Protein AF-A0A1Q9RUI8-F1 (afdb_monomer_lite)

Sequence (102 aa):
MACADCWERAIRDDERAVVLFGLPREIEPDPTYVDQVAVELAVAGHKPRLTAVEEVEAVAILLRRGWRDTRIAEWLGIRPARAVDLRAAATASKTRTGTEAA

Radius of gyration: 19.29 Å; chains: 1; bounding box: 51×29×48 Å

Structure (mmCIF, N/CA/C/O backbone):
data_AF-A0A1Q9RUI8-F1
#
_entry.id   AF-A0A1Q9RUI8-F1
#
loop_
_atom_site.group_PDB
_atom_site.id
_atom_site.type_symbol
_atom_site.label_atom_id
_atom_site.label_alt_id
_atom_site.label_comp_id
_atom_site.label_asym_id
_atom_site.label_entity_id
_atom_site.label_seq_id
_atom_site.pdbx_PDB_ins_code
_atom_site.Cartn_x
_atom_site.Cartn_y
_atom_site.Cartn_z
_atom_site.occupancy
_atom_site.B_iso_or_equiv
_atom_site.auth_seq_id
_atom_site.auth_comp_id
_atom_site.auth_asym_id
_atom_site.auth_atom_id
_atom_site.pdbx_PDB_model_num
ATOM 1 N N . MET A 1 1 ? 22.096 -21.512 -12.167 1.00 65.31 1 MET A N 1
ATOM 2 C CA . MET A 1 1 ? 23.035 -20.373 -12.263 1.00 65.31 1 MET A CA 1
ATOM 3 C C . MET A 1 1 ? 23.380 -20.213 -13.738 1.00 65.31 1 MET A C 1
ATOM 5 O O . MET A 1 1 ? 23.684 -21.226 -14.354 1.00 65.31 1 MET A O 1
ATOM 9 N N . ALA A 1 2 ? 23.209 -19.025 -14.324 1.00 79.06 2 ALA A N 1
ATOM 10 C CA . ALA A 1 2 ? 23.407 -18.811 -15.764 1.00 79.06 2 ALA A CA 1
ATOM 11 C C . ALA A 1 2 ? 24.886 -18.548 -16.107 1.00 79.06 2 ALA A C 1
ATOM 13 O O . ALA A 1 2 ? 25.628 -18.025 -15.276 1.00 79.06 2 ALA A O 1
ATOM 14 N N . CYS A 1 3 ? 25.299 -18.938 -17.317 1.00 95.56 3 CYS A N 1
ATOM 15 C CA . CYS A 1 3 ? 26.650 -18.743 -17.845 1.00 95.56 3 CYS A CA 1
ATOM 16 C C . CYS A 1 3 ? 26.905 -17.285 -18.276 1.00 95.56 3 CYS A C 1
ATOM 18 O O . CYS A 1 3 ? 25.954 -16.528 -18.454 1.00 95.56 3 CYS A O 1
ATOM 20 N N . ALA A 1 4 ? 28.167 -16.892 -18.482 1.00 91.25 4 ALA A N 1
ATOM 21 C CA . ALA A 1 4 ? 28.509 -15.536 -18.936 1.00 91.25 4 ALA A CA 1
ATOM 22 C C . ALA A 1 4 ? 27.848 -15.187 -20.286 1.00 91.25 4 ALA A C 1
ATOM 24 O O . ALA A 1 4 ? 27.168 -14.170 -20.386 1.00 91.25 4 ALA A O 1
ATOM 25 N N . ASP A 1 5 ? 27.930 -16.084 -21.272 1.00 95.44 5 ASP A N 1
ATOM 26 C CA . ASP A 1 5 ? 27.310 -15.893 -22.595 1.00 95.44 5 ASP A CA 1
ATOM 27 C C . ASP A 1 5 ? 25.779 -15.781 -22.512 1.00 95.44 5 ASP A C 1
ATOM 29 O O . ASP A 1 5 ? 25.135 -15.061 -23.275 1.00 95.44 5 ASP A O 1
ATOM 33 N N . CYS A 1 6 ? 25.183 -16.493 -21.553 1.00 94.56 6 CYS A N 1
ATOM 34 C CA . CYS A 1 6 ? 23.753 -16.485 -21.286 1.00 94.56 6 CYS A CA 1
ATOM 35 C C . CYS A 1 6 ? 23.305 -15.093 -20.811 1.00 94.56 6 CYS A C 1
ATOM 37 O O . CYS A 1 6 ? 22.255 -14.604 -21.226 1.00 94.56 6 CYS A O 1
ATOM 39 N N . TRP A 1 7 ? 24.119 -14.451 -19.968 1.00 95.81 7 TRP A N 1
ATOM 40 C CA . TRP A 1 7 ? 23.891 -13.084 -19.507 1.00 95.81 7 TRP A CA 1
ATOM 41 C C . TRP A 1 7 ? 24.100 -12.056 -20.614 1.00 95.81 7 TRP A C 1
ATOM 43 O O . TRP A 1 7 ? 23.258 -11.181 -20.779 1.00 95.81 7 TRP A O 1
ATOM 53 N N . GLU A 1 8 ? 25.170 -12.177 -21.402 1.00 95.75 8 GLU A N 1
ATOM 54 C CA . GLU A 1 8 ? 25.419 -11.252 -22.514 1.00 95.75 8 GLU A CA 1
ATOM 55 C C . GLU A 1 8 ? 24.273 -11.275 -23.530 1.00 95.75 8 GLU A C 1
ATOM 57 O O . GLU A 1 8 ? 23.814 -10.228 -23.989 1.00 95.75 8 GLU A O 1
ATOM 62 N N . ARG A 1 9 ? 23.761 -12.468 -23.844 1.00 95.94 9 ARG A N 1
ATOM 63 C CA . ARG A 1 9 ? 22.613 -12.604 -24.737 1.00 95.94 9 ARG A CA 1
ATOM 64 C C . ARG A 1 9 ? 21.351 -11.962 -24.164 1.00 95.94 9 ARG A C 1
ATOM 66 O O . ARG A 1 9 ? 20.684 -11.244 -24.897 1.00 95.94 9 ARG A O 1
ATOM 73 N N . ALA A 1 10 ? 21.047 -12.190 -22.885 1.00 94.56 10 ALA A N 1
ATOM 74 C CA . ALA A 1 10 ? 19.882 -11.589 -22.237 1.00 94.56 10 ALA A CA 1
ATOM 75 C C . ALA A 1 10 ? 19.943 -10.053 -22.273 1.00 94.56 10 ALA A C 1
ATOM 77 O O . ALA A 1 10 ? 18.974 -9.413 -22.662 1.00 94.56 10 ALA A O 1
ATOM 78 N N . ILE A 1 11 ? 21.111 -9.475 -21.977 1.00 92.44 11 ILE A N 1
ATOM 79 C CA . ILE A 1 11 ? 21.325 -8.022 -22.041 1.00 92.44 11 ILE A CA 1
ATOM 80 C C . ILE A 1 11 ? 21.077 -7.497 -23.462 1.00 92.44 11 ILE A C 1
ATOM 82 O O . ILE A 1 11 ? 20.350 -6.524 -23.638 1.00 92.44 11 ILE A O 1
ATOM 86 N N . ARG A 1 12 ? 21.632 -8.154 -24.490 1.00 94.75 12 ARG A N 1
ATOM 87 C CA . ARG A 1 12 ? 21.428 -7.735 -25.888 1.00 94.75 12 ARG A CA 1
ATOM 88 C C . ARG A 1 12 ? 19.976 -7.869 -26.343 1.00 94.75 12 ARG A C 1
ATOM 90 O O . ARG A 1 12 ? 19.511 -7.055 -27.139 1.00 94.75 12 ARG A O 1
ATOM 97 N N . ASP A 1 13 ? 19.271 -8.898 -25.882 1.00 94.56 13 ASP A N 1
ATOM 98 C CA . ASP A 1 13 ? 17.853 -9.086 -26.191 1.00 94.56 13 ASP A CA 1
ATOM 99 C C . ASP A 1 13 ? 17.000 -7.982 -25.533 1.00 94.56 13 ASP A C 1
ATOM 101 O O . ASP A 1 13 ? 16.120 -7.429 -26.199 1.00 94.56 13 ASP A O 1
ATOM 105 N N . ASP A 1 14 ? 17.321 -7.572 -24.301 1.00 91.06 14 ASP A N 1
ATOM 106 C CA . ASP A 1 14 ? 16.680 -6.436 -23.621 1.00 91.06 14 ASP A CA 1
ATOM 107 C C . ASP A 1 14 ? 16.963 -5.108 -24.343 1.00 91.06 14 ASP A C 1
ATOM 109 O O . ASP A 1 14 ? 16.041 -4.340 -24.634 1.00 91.06 14 ASP A O 1
ATOM 113 N N . GLU A 1 15 ? 18.220 -4.850 -24.717 1.00 91.38 15 GLU A N 1
ATOM 114 C CA . GLU A 1 15 ? 18.604 -3.672 -25.508 1.00 91.38 15 GLU A CA 1
ATOM 115 C C . GLU A 1 15 ? 17.852 -3.625 -26.844 1.00 91.38 15 GLU A C 1
ATOM 117 O O . GLU A 1 15 ? 17.357 -2.575 -27.269 1.00 91.38 15 GLU A O 1
ATOM 122 N N . ARG A 1 16 ? 17.715 -4.780 -27.502 1.00 92.88 16 ARG A N 1
ATOM 123 C CA . ARG A 1 16 ? 16.953 -4.896 -28.743 1.00 92.88 16 ARG A CA 1
ATOM 124 C C . ARG A 1 16 ? 15.469 -4.629 -28.511 1.00 92.88 16 ARG A C 1
ATOM 126 O O . ARG A 1 16 ? 14.860 -3.965 -29.347 1.00 92.88 16 ARG A O 1
ATOM 133 N N . ALA A 1 17 ? 14.885 -5.108 -27.415 1.00 90.88 17 ALA A N 1
ATOM 134 C CA . ALA A 1 17 ? 13.491 -4.841 -27.075 1.00 90.88 17 ALA A CA 1
ATOM 135 C C . ALA A 1 17 ? 13.237 -3.340 -26.871 1.00 90.88 17 ALA A C 1
ATOM 137 O O . ALA A 1 17 ? 12.276 -2.809 -27.426 1.00 90.88 17 ALA A O 1
ATOM 138 N N . VAL A 1 18 ? 14.133 -2.634 -26.171 1.00 89.31 18 VAL A N 1
ATOM 139 C CA . VAL A 1 18 ? 14.041 -1.174 -25.992 1.00 89.31 18 VAL A CA 1
ATOM 140 C C . VAL A 1 18 ? 13.955 -0.454 -27.339 1.00 89.31 18 VAL A C 1
ATOM 142 O O . VAL A 1 18 ? 13.073 0.382 -27.531 1.00 89.31 18 VAL A O 1
ATOM 145 N N . VAL A 1 19 ? 14.811 -0.817 -28.300 1.00 89.75 19 VAL A N 1
ATOM 146 C CA . VAL A 1 19 ? 14.795 -0.222 -29.648 1.00 89.75 19 VAL A CA 1
ATOM 147 C C . VAL A 1 19 ? 13.545 -0.623 -30.431 1.00 89.75 19 VAL A C 1
ATOM 149 O O . VAL A 1 19 ? 12.889 0.235 -31.018 1.00 89.75 19 VAL A O 1
ATOM 152 N N . LEU A 1 20 ? 13.206 -1.915 -30.451 1.00 95.00 20 LEU A N 1
ATOM 153 C CA . LEU A 1 20 ? 12.089 -2.446 -31.239 1.00 95.00 20 LEU A CA 1
ATOM 154 C C . LEU A 1 20 ? 10.739 -1.868 -30.813 1.00 95.00 20 LEU A C 1
ATOM 156 O O . LEU A 1 20 ? 9.891 -1.616 -31.667 1.00 95.00 20 LEU A O 1
ATOM 160 N N . PHE A 1 21 ? 10.540 -1.673 -29.512 1.00 93.94 21 PHE A N 1
ATOM 161 C CA . PHE A 1 21 ? 9.283 -1.175 -28.960 1.00 93.94 21 PHE A CA 1
ATOM 162 C C . PHE A 1 21 ? 9.308 0.331 -28.670 1.00 93.94 21 PHE A C 1
ATOM 164 O O . PHE A 1 21 ? 8.328 0.859 -28.151 1.00 93.94 21 PHE A O 1
ATOM 171 N N . GLY A 1 22 ? 10.400 1.028 -29.009 1.00 91.25 22 GLY A N 1
ATOM 172 C CA . GLY A 1 22 ? 10.542 2.466 -28.770 1.00 91.25 22 GLY A CA 1
ATOM 173 C C . GLY A 1 22 ? 10.403 2.837 -27.293 1.00 91.25 22 GLY A C 1
ATOM 174 O O . GLY A 1 22 ? 9.812 3.869 -26.975 1.00 91.25 22 GLY A O 1
ATOM 175 N N . LEU A 1 23 ? 10.891 1.978 -26.393 1.00 90.25 23 LEU A N 1
ATOM 176 C CA . LEU A 1 23 ? 10.750 2.195 -24.957 1.00 90.25 23 LEU A CA 1
ATOM 177 C C . LEU A 1 23 ? 11.616 3.380 -24.512 1.00 90.25 23 LEU A C 1
ATOM 179 O O . LEU A 1 23 ? 12.740 3.550 -24.998 1.00 90.25 23 LEU A O 1
ATOM 183 N N . PRO A 1 24 ? 11.119 4.202 -23.575 1.00 87.75 24 PRO A N 1
ATOM 184 C CA . PRO A 1 24 ? 11.889 5.317 -23.059 1.00 87.75 24 PRO A CA 1
ATOM 185 C C . PRO A 1 24 ? 13.092 4.809 -22.254 1.00 87.75 24 PRO A C 1
ATOM 187 O O . PRO A 1 24 ? 13.003 3.836 -21.507 1.00 87.75 24 PRO A O 1
ATOM 190 N N . ARG A 1 25 ? 14.231 5.496 -22.399 1.00 80.81 25 ARG A N 1
ATOM 191 C CA . ARG A 1 25 ? 15.466 5.189 -21.655 1.00 80.81 25 ARG A CA 1
ATOM 192 C C . ARG A 1 25 ? 15.354 5.539 -20.170 1.00 80.81 25 ARG A C 1
ATOM 194 O O . ARG A 1 25 ? 15.987 4.897 -19.339 1.00 80.81 25 ARG A O 1
ATOM 201 N N . GLU A 1 26 ? 14.574 6.567 -19.862 1.00 85.00 26 GLU A N 1
ATOM 202 C CA . GLU A 1 26 ? 14.296 7.041 -18.512 1.00 85.00 26 GLU A CA 1
ATOM 203 C C . GLU A 1 26 ? 12.787 6.996 -18.295 1.00 85.00 26 GLU A C 1
ATOM 205 O O . GLU A 1 26 ? 12.019 7.424 -19.156 1.00 85.00 26 GLU A O 1
ATOM 210 N N . ILE A 1 27 ? 12.365 6.455 -17.157 1.00 85.56 27 ILE A N 1
ATOM 211 C CA . ILE A 1 27 ? 10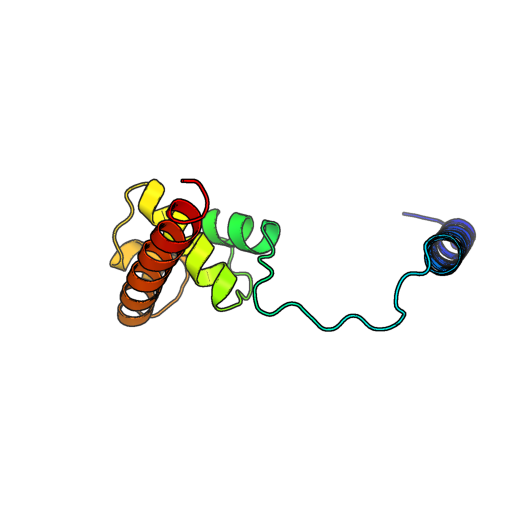.957 6.368 -16.773 1.00 85.56 27 ILE A CA 1
ATOM 212 C C . ILE A 1 27 ? 10.783 7.262 -15.554 1.00 85.56 27 ILE A C 1
ATOM 214 O O . ILE A 1 27 ? 11.489 7.093 -14.559 1.00 85.56 27 ILE A O 1
ATOM 218 N N . GLU A 1 28 ? 9.849 8.207 -15.627 1.00 86.69 28 GLU A N 1
ATOM 219 C CA . GLU A 1 28 ? 9.412 8.940 -14.445 1.00 86.69 28 GLU A CA 1
ATOM 220 C C . GLU A 1 28 ? 8.566 7.993 -13.579 1.00 86.69 28 GLU A C 1
ATOM 222 O O . GLU A 1 28 ? 7.581 7.442 -14.080 1.00 86.69 28 GLU A O 1
ATOM 227 N N . PRO A 1 29 ? 8.947 7.732 -12.314 1.00 82.38 29 PRO A N 1
ATOM 228 C CA . PRO A 1 29 ? 8.178 6.839 -11.461 1.00 82.38 29 PRO A CA 1
ATOM 229 C C . PRO A 1 29 ? 6.772 7.394 -11.243 1.00 82.38 29 PRO A C 1
ATOM 231 O O . PRO A 1 29 ? 6.618 8.505 -10.738 1.00 82.38 29 PRO A O 1
ATOM 234 N N . ASP A 1 30 ? 5.752 6.610 -11.584 1.00 85.81 30 ASP A N 1
ATOM 235 C CA . ASP A 1 30 ? 4.368 6.967 -11.291 1.00 85.81 30 ASP A CA 1
ATOM 236 C C . ASP A 1 30 ? 4.156 6.941 -9.763 1.00 85.81 30 ASP A C 1
ATOM 238 O O . ASP A 1 30 ? 4.233 5.871 -9.150 1.00 85.81 30 ASP A O 1
ATOM 242 N N . PRO A 1 31 ? 3.876 8.090 -9.118 1.00 84.88 31 PRO A N 1
ATOM 243 C CA . PRO A 1 31 ? 3.693 8.156 -7.669 1.00 84.88 31 PRO A CA 1
ATOM 244 C C . PRO A 1 31 ? 2.428 7.429 -7.189 1.00 84.88 31 PRO A C 1
ATOM 246 O O . PRO A 1 31 ? 2.236 7.264 -5.983 1.00 84.88 31 PRO A O 1
ATOM 249 N N .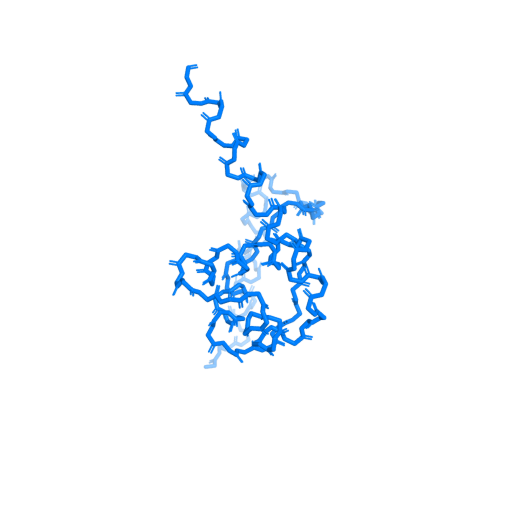 THR A 1 32 ? 1.550 7.033 -8.112 1.00 89.38 32 THR A N 1
ATOM 250 C CA . THR A 1 32 ? 0.320 6.281 -7.851 1.00 89.38 32 THR A CA 1
ATOM 251 C C . THR A 1 32 ? 0.459 4.786 -8.119 1.00 89.38 32 THR A C 1
ATOM 253 O O . THR A 1 32 ? -0.445 4.026 -7.766 1.00 89.38 32 THR A O 1
ATOM 256 N N . TYR A 1 33 ? 1.591 4.351 -8.681 1.00 91.88 33 TYR A N 1
ATOM 257 C CA . TYR A 1 33 ? 1.871 2.940 -8.895 1.00 91.88 33 TYR A CA 1
ATOM 258 C C . TYR A 1 33 ? 1.957 2.196 -7.560 1.00 91.88 33 TYR A C 1
ATOM 260 O O . TYR A 1 33 ? 2.596 2.650 -6.610 1.00 91.88 33 TYR A O 1
ATOM 268 N N . VAL A 1 34 ? 1.318 1.029 -7.503 1.00 95.19 34 VAL A N 1
ATOM 269 C CA . VAL A 1 34 ? 1.320 0.150 -6.333 1.00 95.19 34 VAL A CA 1
ATOM 270 C C . VAL A 1 34 ? 2.038 -1.139 -6.697 1.00 95.19 34 VAL A C 1
ATOM 272 O O . VAL A 1 34 ? 1.532 -1.922 -7.506 1.00 95.19 34 VAL A O 1
ATOM 275 N N . ASP A 1 35 ? 3.180 -1.395 -6.060 1.00 96.06 35 ASP A N 1
ATOM 276 C CA . ASP A 1 35 ? 3.826 -2.701 -6.137 1.00 96.06 35 ASP A CA 1
ATOM 277 C C . ASP A 1 35 ? 3.027 -3.733 -5.324 1.00 96.06 35 ASP A C 1
ATOM 279 O O . ASP A 1 35 ? 3.095 -3.800 -4.092 1.00 96.06 35 ASP A O 1
ATOM 283 N N . GLN A 1 36 ? 2.255 -4.559 -6.029 1.00 97.50 36 GLN A N 1
ATOM 284 C CA . GLN A 1 36 ? 1.411 -5.581 -5.410 1.00 97.50 36 GLN A CA 1
ATOM 285 C C . GLN A 1 36 ? 2.222 -6.634 -4.653 1.00 97.50 36 GLN A C 1
ATOM 287 O O . GLN A 1 36 ? 1.747 -7.141 -3.641 1.00 97.50 36 GLN A O 1
ATOM 292 N N . VAL A 1 37 ? 3.459 -6.922 -5.068 1.00 97.62 37 VAL A N 1
ATOM 293 C CA . VAL A 1 37 ? 4.304 -7.897 -4.366 1.00 97.62 37 VAL A CA 1
ATOM 294 C C . VAL A 1 37 ? 4.702 -7.351 -2.997 1.00 97.62 37 VAL A C 1
ATOM 296 O O . VAL A 1 37 ? 4.617 -8.064 -1.995 1.00 97.62 37 VAL A O 1
ATOM 299 N N . ALA A 1 38 ? 5.080 -6.073 -2.919 1.00 97.56 38 ALA A N 1
ATOM 300 C CA . ALA A 1 38 ? 5.379 -5.418 -1.648 1.00 97.56 38 ALA A CA 1
ATOM 301 C C . ALA A 1 38 ? 4.155 -5.413 -0.712 1.00 97.56 38 ALA A C 1
ATOM 303 O O . ALA A 1 38 ? 4.274 -5.737 0.475 1.00 97.56 38 ALA A O 1
ATOM 304 N N . VAL A 1 39 ? 2.968 -5.122 -1.254 1.00 98.25 39 VAL A N 1
ATOM 305 C CA . VAL A 1 39 ? 1.701 -5.156 -0.507 1.00 98.25 39 VAL A CA 1
ATOM 306 C C . VAL A 1 39 ? 1.385 -6.564 0.001 1.00 98.25 39 VAL A C 1
ATOM 308 O O . VAL A 1 39 ? 1.083 -6.736 1.183 1.00 98.25 39 VAL A O 1
ATOM 311 N N . GLU A 1 40 ? 1.476 -7.584 -0.850 1.00 98.25 40 GLU A N 1
ATOM 312 C CA . GLU A 1 40 ? 1.221 -8.979 -0.484 1.00 98.25 40 GLU A CA 1
ATOM 313 C C . GLU A 1 40 ? 2.160 -9.455 0.624 1.00 98.25 40 GLU A C 1
ATOM 315 O O . GLU A 1 40 ? 1.708 -10.049 1.607 1.00 98.25 40 GLU A O 1
ATOM 320 N N . LEU A 1 41 ? 3.452 -9.133 0.513 1.00 98.12 41 LEU A N 1
ATOM 321 C CA . LEU A 1 41 ? 4.448 -9.442 1.534 1.00 98.12 41 LEU A CA 1
ATOM 322 C C . LEU A 1 41 ? 4.104 -8.774 2.870 1.00 98.12 41 LEU A C 1
ATOM 324 O O . LEU A 1 41 ? 4.123 -9.439 3.909 1.00 98.12 41 LEU A O 1
ATOM 328 N N . ALA A 1 42 ? 3.740 -7.489 2.860 1.00 98.19 42 ALA A N 1
ATOM 329 C CA . ALA A 1 42 ? 3.330 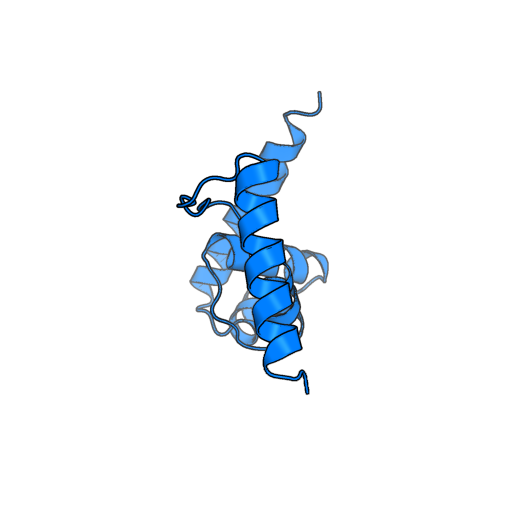-6.776 4.069 1.00 98.19 42 ALA A CA 1
ATOM 330 C C . ALA A 1 42 ? 2.068 -7.385 4.702 1.00 98.19 42 ALA A C 1
ATOM 332 O O . ALA A 1 42 ? 1.997 -7.630 5.909 1.00 98.19 42 ALA A O 1
ATOM 333 N N . VAL A 1 43 ? 1.077 -7.715 3.877 1.00 98.06 43 VAL A N 1
ATOM 334 C CA . VAL A 1 43 ? -0.165 -8.366 4.305 1.00 98.06 43 VAL A CA 1
ATOM 335 C C . VAL A 1 43 ? 0.085 -9.783 4.843 1.00 98.06 43 VAL A C 1
ATOM 337 O O . VAL A 1 43 ? -0.643 -10.234 5.732 1.00 98.06 43 VAL A O 1
ATOM 340 N N . ALA A 1 44 ? 1.119 -10.474 4.362 1.00 97.38 44 ALA A N 1
ATOM 341 C CA . ALA A 1 44 ? 1.581 -11.760 4.883 1.00 97.38 44 ALA A CA 1
ATOM 342 C C . ALA A 1 44 ? 2.409 -11.644 6.181 1.00 97.38 44 ALA A C 1
ATOM 344 O O . ALA A 1 44 ? 2.684 -12.660 6.817 1.00 97.38 44 ALA A O 1
ATOM 345 N N . GLY A 1 45 ? 2.755 -10.428 6.617 1.00 96.56 45 GLY A N 1
ATOM 346 C CA . GLY A 1 45 ? 3.479 -10.167 7.868 1.00 96.56 45 GLY A CA 1
ATOM 347 C C . GLY A 1 45 ? 4.979 -9.941 7.697 1.00 96.56 45 GLY A C 1
ATOM 348 O O . GLY A 1 45 ? 5.696 -9.777 8.688 1.00 96.56 45 GLY A O 1
ATOM 349 N N . HIS A 1 46 ? 5.472 -9.897 6.460 1.00 97.44 46 HIS A N 1
ATOM 350 C CA . HIS A 1 46 ? 6.800 -9.358 6.196 1.00 97.44 46 HIS A CA 1
ATOM 351 C C . HIS A 1 46 ? 6.798 -7.835 6.385 1.00 97.44 46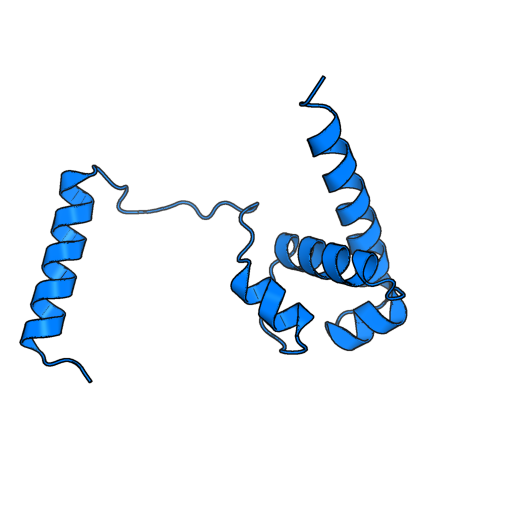 HIS A C 1
ATOM 353 O O . HIS A 1 46 ? 5.751 -7.195 6.432 1.00 97.44 46 HIS A O 1
ATOM 359 N N . LYS A 1 47 ? 7.987 -7.236 6.504 1.00 94.94 47 LYS A N 1
ATOM 360 C CA . LYS A 1 47 ? 8.148 -5.788 6.717 1.00 94.94 47 LYS A CA 1
ATOM 361 C C . LYS A 1 47 ? 8.918 -5.125 5.568 1.00 94.94 47 LYS A C 1
ATOM 363 O O . LYS A 1 47 ? 9.997 -4.582 5.814 1.00 94.94 47 LYS A O 1
ATOM 368 N N . PRO A 1 48 ? 8.433 -5.208 4.312 1.00 96.38 48 PRO A N 1
ATOM 369 C CA . PRO A 1 48 ? 9.017 -4.424 3.235 1.00 96.38 48 PRO A CA 1
ATOM 370 C C . PRO A 1 48 ? 8.803 -2.931 3.507 1.00 96.38 48 PRO A C 1
ATOM 372 O O . PRO A 1 48 ? 7.897 -2.534 4.244 1.00 96.38 48 PRO A O 1
ATOM 375 N N . ARG A 1 49 ? 9.640 -2.088 2.905 1.00 94.88 49 ARG A N 1
ATOM 376 C CA . ARG A 1 49 ? 9.395 -0.647 2.908 1.00 94.88 49 ARG A CA 1
ATOM 377 C C . ARG A 1 49 ? 8.246 -0.366 1.948 1.00 94.88 49 ARG A C 1
ATOM 379 O O . ARG A 1 49 ? 8.401 -0.626 0.763 1.00 94.88 49 ARG A O 1
ATOM 386 N N . LEU A 1 50 ? 7.150 0.178 2.466 1.00 95.69 50 LEU A N 1
ATOM 387 C CA . LEU A 1 50 ? 6.005 0.574 1.657 1.00 95.69 50 LEU A CA 1
ATOM 388 C C . LEU A 1 50 ? 6.050 2.065 1.317 1.00 95.69 50 LEU A C 1
ATOM 390 O O . LEU A 1 50 ? 6.502 2.895 2.115 1.00 95.69 50 LEU A O 1
ATOM 394 N N . THR A 1 51 ? 5.556 2.406 0.135 1.00 94.88 51 THR A N 1
ATOM 395 C CA . THR A 1 51 ? 5.152 3.767 -0.220 1.00 94.88 51 THR A CA 1
ATOM 396 C C . THR A 1 51 ? 3.814 4.117 0.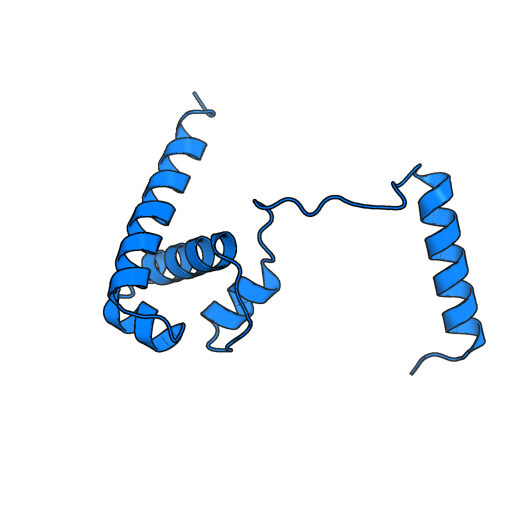439 1.00 94.88 51 THR A C 1
ATOM 398 O O . THR A 1 51 ? 3.093 3.256 0.942 1.00 94.88 51 THR A O 1
ATOM 401 N N . ALA A 1 52 ? 3.437 5.398 0.432 1.00 94.25 52 ALA A N 1
ATOM 402 C CA . ALA A 1 52 ? 2.161 5.821 1.011 1.00 94.25 52 ALA A CA 1
ATOM 403 C C . ALA A 1 52 ? 0.948 5.190 0.301 1.00 94.25 52 ALA A C 1
ATOM 405 O O . ALA A 1 52 ? -0.050 4.903 0.958 1.00 94.25 52 ALA A O 1
ATOM 406 N N . VAL A 1 53 ? 1.024 4.969 -1.016 1.00 95.06 53 VAL A N 1
ATOM 407 C CA . VAL A 1 53 ? -0.058 4.343 -1.793 1.00 95.06 53 VAL A CA 1
ATOM 408 C C . VAL A 1 53 ? -0.149 2.839 -1.528 1.00 95.06 53 VAL A C 1
ATOM 410 O O . VAL A 1 53 ? -1.249 2.310 -1.382 1.00 95.06 53 VAL A O 1
ATOM 413 N N . GLU A 1 54 ? 0.987 2.169 -1.334 1.00 97.50 54 GLU A N 1
ATOM 414 C CA . GLU A 1 54 ? 1.035 0.762 -0.921 1.00 97.50 54 GLU A CA 1
ATOM 415 C C . GLU A 1 54 ? 0.537 0.561 0.515 1.00 97.50 54 GLU A C 1
ATOM 417 O O . GLU A 1 54 ? -0.182 -0.399 0.786 1.00 97.50 54 GLU A O 1
ATOM 422 N N . GLU A 1 55 ? 0.854 1.476 1.441 1.00 97.25 55 GLU A N 1
ATOM 423 C CA . GLU A 1 55 ? 0.288 1.464 2.796 1.00 97.25 55 GLU A CA 1
ATOM 424 C C . GLU A 1 55 ? -1.246 1.540 2.757 1.00 97.25 55 GLU A C 1
ATOM 426 O O . GLU A 1 55 ? -1.922 0.811 3.485 1.00 97.25 55 GLU A O 1
ATOM 431 N N . VAL A 1 56 ? -1.807 2.401 1.898 1.00 97.44 56 VAL A N 1
ATOM 432 C CA . VAL A 1 56 ? -3.262 2.518 1.719 1.00 97.44 56 VAL A CA 1
ATOM 433 C C . VAL A 1 56 ? -3.854 1.202 1.212 1.00 97.44 56 VAL A C 1
ATOM 435 O O . VAL A 1 56 ? -4.853 0.741 1.769 1.00 97.44 56 VAL A O 1
ATOM 438 N N . GLU A 1 57 ? -3.239 0.571 0.209 1.00 97.88 57 GLU A N 1
ATOM 439 C CA . GLU A 1 57 ? -3.726 -0.701 -0.342 1.00 97.88 57 GLU A CA 1
ATOM 440 C C . GLU A 1 57 ? -3.619 -1.847 0.679 1.00 97.88 57 GLU A C 1
ATOM 442 O O . GLU A 1 57 ? -4.583 -2.592 0.888 1.00 97.88 57 GLU A O 1
ATOM 447 N N . ALA A 1 58 ? -2.502 -1.948 1.406 1.00 98.00 58 ALA A N 1
ATOM 448 C CA . ALA A 1 58 ? -2.323 -2.940 2.465 1.00 98.00 58 ALA A CA 1
ATOM 449 C C . ALA A 1 58 ? -3.388 -2.789 3.567 1.00 98.00 58 ALA A C 1
ATOM 451 O O . ALA A 1 58 ? -4.016 -3.773 3.975 1.00 98.00 58 ALA A O 1
ATOM 452 N N . VAL A 1 59 ? -3.657 -1.554 4.009 1.00 97.88 59 VAL A N 1
ATOM 453 C CA . VAL A 1 59 ? -4.732 -1.257 4.968 1.00 97.88 59 VAL A CA 1
ATOM 454 C C . VAL A 1 59 ? -6.098 -1.637 4.391 1.00 97.88 59 VAL A C 1
ATOM 456 O O . VAL A 1 59 ? -6.887 -2.282 5.082 1.00 97.88 59 VAL A O 1
ATOM 459 N N . ALA A 1 60 ? -6.379 -1.324 3.123 1.00 97.38 60 ALA A N 1
ATOM 460 C CA . ALA A 1 60 ? -7.633 -1.690 2.465 1.00 97.38 60 ALA A CA 1
ATOM 461 C C . ALA A 1 60 ? -7.855 -3.214 2.428 1.00 97.38 60 ALA A C 1
ATOM 463 O O . ALA A 1 60 ? -8.969 -3.695 2.661 1.00 97.38 60 ALA A O 1
ATOM 464 N N . ILE A 1 61 ? -6.806 -3.997 2.163 1.00 97.69 61 ILE A N 1
ATOM 465 C CA . ILE A 1 61 ? -6.858 -5.464 2.191 1.00 97.69 61 ILE A CA 1
ATOM 466 C C . ILE A 1 61 ? -7.125 -5.976 3.612 1.00 97.69 61 ILE A C 1
ATOM 468 O O . ILE A 1 61 ? -8.009 -6.814 3.805 1.00 97.69 61 ILE A O 1
ATOM 472 N N . LEU A 1 62 ? -6.411 -5.473 4.621 1.00 97.31 62 LEU A N 1
ATOM 473 C CA . LEU A 1 62 ? -6.574 -5.929 6.006 1.00 97.31 62 LEU A CA 1
ATOM 474 C C . LEU A 1 62 ? -7.947 -5.550 6.588 1.00 97.31 62 LEU A C 1
ATOM 476 O O . LEU A 1 62 ? -8.566 -6.357 7.285 1.00 97.31 62 LEU A O 1
ATOM 480 N N . LEU A 1 63 ? -8.480 -4.379 6.235 1.00 96.62 63 LEU A N 1
ATOM 481 C CA . LEU A 1 63 ? -9.848 -3.981 6.580 1.00 96.62 63 LEU A CA 1
ATOM 482 C C . LEU A 1 63 ? -10.888 -4.912 5.948 1.00 96.62 63 LEU A C 1
ATOM 484 O O . LEU A 1 63 ? -11.826 -5.325 6.628 1.00 96.62 63 LEU A O 1
ATOM 488 N N . ARG A 1 64 ? -10.707 -5.312 4.678 1.00 96.00 64 ARG A N 1
ATOM 489 C CA . ARG A 1 64 ? -11.570 -6.315 4.019 1.00 96.00 64 ARG A CA 1
ATOM 490 C C . ARG A 1 64 ? -11.540 -7.673 4.728 1.00 96.00 64 ARG A C 1
ATOM 492 O O . ARG A 1 64 ? -12.531 -8.393 4.690 1.00 96.00 64 ARG A O 1
ATOM 499 N N . ARG A 1 65 ? -10.444 -8.002 5.418 1.00 96.31 65 ARG A N 1
ATOM 500 C CA . ARG A 1 65 ? -10.319 -9.193 6.281 1.00 96.31 65 ARG A CA 1
ATOM 501 C C . ARG A 1 65 ? -10.924 -9.001 7.681 1.00 96.31 65 ARG A C 1
ATOM 503 O O . ARG A 1 65 ? -10.807 -9.894 8.516 1.00 96.31 65 ARG A O 1
ATOM 510 N N . GLY A 1 66 ? -11.538 -7.850 7.963 1.00 97.12 66 GLY A N 1
ATOM 511 C CA . GLY A 1 66 ? -12.183 -7.539 9.242 1.00 97.12 66 GLY A CA 1
ATOM 512 C C . GLY A 1 66 ? -11.221 -7.122 10.355 1.00 97.12 66 GLY A C 1
ATOM 513 O O . GLY A 1 66 ? -11.575 -7.191 11.534 1.00 97.12 66 GLY A O 1
ATOM 514 N N . TRP A 1 67 ? -9.990 -6.727 10.021 1.00 97.69 67 TRP A N 1
ATOM 515 C CA . TRP A 1 67 ? -9.017 -6.320 11.032 1.00 97.69 67 TRP A CA 1
ATOM 516 C C . TRP A 1 67 ? -9.330 -4.920 11.565 1.00 97.69 67 TRP A C 1
ATOM 518 O O . TRP A 1 67 ? -9.830 -4.059 10.849 1.00 97.69 67 TRP A O 1
ATOM 528 N N . ARG A 1 68 ? -9.027 -4.698 12.848 1.00 96.75 68 ARG A N 1
ATOM 529 C CA . ARG A 1 68 ? -9.173 -3.393 13.508 1.00 96.75 68 ARG A CA 1
ATOM 530 C C . ARG A 1 68 ? -7.908 -2.558 13.330 1.00 96.75 68 ARG A C 1
ATOM 532 O O . ARG A 1 68 ? -6.815 -3.119 13.291 1.00 96.75 68 ARG A O 1
ATOM 539 N N . ASP A 1 69 ? -8.058 -1.236 13.347 1.00 96.62 69 ASP A N 1
ATOM 540 C CA . ASP A 1 69 ? -6.972 -0.269 13.122 1.00 96.62 69 ASP A CA 1
ATOM 541 C C . ASP A 1 69 ? -5.756 -0.503 14.039 1.00 96.62 69 ASP A C 1
ATOM 543 O O . ASP A 1 69 ? -4.617 -0.437 13.588 1.00 96.62 69 ASP A O 1
ATOM 547 N N . THR A 1 70 ? -5.973 -0.874 15.307 1.00 96.38 70 THR A N 1
ATOM 548 C CA . THR A 1 70 ? -4.885 -1.190 16.251 1.00 96.38 70 THR A CA 1
ATOM 549 C C . THR A 1 70 ? -4.073 -2.416 15.837 1.00 96.38 70 THR A C 1
ATOM 551 O O . THR A 1 70 ? -2.846 -2.377 15.874 1.00 96.38 70 THR A O 1
ATOM 554 N N . ARG A 1 71 ? -4.744 -3.484 15.391 1.00 97.62 71 ARG A N 1
ATOM 555 C CA . ARG A 1 71 ? -4.094 -4.710 14.908 1.00 97.62 71 ARG A CA 1
ATOM 556 C C . ARG A 1 71 ? -3.361 -4.461 13.594 1.00 97.62 71 ARG A C 1
ATOM 558 O O . ARG A 1 71 ? -2.279 -4.994 13.388 1.00 97.62 71 ARG A O 1
ATOM 565 N N . ILE A 1 72 ? -3.949 -3.659 12.709 1.00 97.62 72 ILE A N 1
ATOM 566 C CA . ILE A 1 72 ? -3.320 -3.254 11.447 1.00 97.62 72 ILE A CA 1
ATOM 567 C C . ILE A 1 72 ? -2.041 -2.458 11.726 1.00 97.62 72 ILE A C 1
ATOM 569 O O . ILE A 1 72 ? -1.006 -2.744 11.130 1.00 97.62 72 ILE A O 1
ATOM 573 N N . ALA A 1 73 ? -2.098 -1.504 12.660 1.00 97.25 73 ALA A N 1
ATOM 574 C CA . ALA A 1 73 ? -0.952 -0.690 13.039 1.00 97.25 73 ALA A CA 1
ATOM 575 C C . ALA A 1 73 ? 0.205 -1.541 13.580 1.00 97.25 73 ALA A C 1
ATOM 577 O O . ALA A 1 73 ? 1.341 -1.394 13.136 1.00 97.25 73 ALA A O 1
ATOM 578 N N . GLU A 1 74 ? -0.099 -2.473 14.483 1.00 97.06 74 GLU A N 1
ATOM 579 C CA . GLU A 1 74 ? 0.876 -3.423 15.019 1.00 97.06 74 GLU A CA 1
ATOM 580 C C . GLU A 1 74 ? 1.484 -4.302 13.918 1.00 97.06 74 GLU A C 1
ATOM 582 O O . GLU A 1 74 ? 2.706 -4.430 13.828 1.00 97.06 74 GLU A O 1
ATOM 587 N N . TRP A 1 75 ? 0.638 -4.859 13.049 1.00 97.56 75 TRP A N 1
ATOM 588 C CA . TRP A 1 75 ? 1.053 -5.763 11.978 1.00 97.56 75 TRP A CA 1
ATOM 589 C C . TRP A 1 75 ? 1.988 -5.096 10.971 1.00 97.56 75 TRP A C 1
ATOM 591 O O . TRP A 1 75 ? 3.035 -5.646 10.636 1.00 97.56 75 TRP A O 1
ATOM 601 N N . LEU A 1 76 ? 1.635 -3.887 10.532 1.00 96.25 76 LEU A N 1
ATOM 602 C CA . LEU A 1 76 ? 2.425 -3.110 9.576 1.00 96.25 76 LEU A CA 1
ATOM 603 C C . LEU A 1 76 ? 3.578 -2.339 10.241 1.00 96.25 76 LEU A C 1
ATOM 605 O O . LEU A 1 76 ? 4.408 -1.759 9.549 1.00 96.25 76 LEU A O 1
ATOM 609 N N . GLY A 1 77 ? 3.658 -2.321 11.576 1.00 95.81 77 GLY A N 1
ATOM 610 C CA . GLY A 1 77 ? 4.686 -1.578 12.307 1.00 95.81 77 GLY A CA 1
ATOM 611 C C . GLY A 1 77 ? 4.550 -0.055 12.193 1.00 95.81 77 GLY A C 1
ATOM 612 O O . GLY A 1 77 ? 5.551 0.657 12.267 1.00 95.81 77 GLY A O 1
ATOM 613 N N . ILE A 1 78 ? 3.327 0.449 12.022 1.00 95.75 78 ILE A N 1
ATOM 614 C CA . ILE A 1 78 ? 3.015 1.881 11.916 1.00 95.75 78 ILE A CA 1
ATOM 615 C C . ILE A 1 78 ? 2.328 2.395 13.185 1.00 95.75 78 ILE A C 1
ATOM 617 O O . ILE A 1 78 ? 1.847 1.638 14.028 1.00 95.75 78 ILE A O 1
ATOM 621 N N . ARG A 1 79 ? 2.255 3.720 13.340 1.00 96.12 79 ARG A N 1
ATOM 622 C CA . ARG A 1 79 ? 1.539 4.331 14.471 1.00 96.12 79 ARG A CA 1
ATOM 623 C C . ARG A 1 79 ? 0.019 4.141 14.321 1.00 96.12 79 ARG A C 1
ATOM 625 O O . ARG A 1 79 ? -0.483 4.285 13.209 1.00 96.12 79 ARG A O 1
ATOM 632 N N . PRO A 1 80 ? -0.745 3.949 15.413 1.00 94.31 80 PRO A N 1
ATOM 633 C CA . PRO A 1 80 ? -2.205 3.818 15.340 1.00 94.31 80 PRO A CA 1
ATOM 634 C C . PRO A 1 80 ? -2.911 4.981 14.630 1.00 94.31 80 PRO A C 1
ATOM 636 O O . PRO A 1 80 ? -3.787 4.743 13.807 1.00 94.31 80 PRO A O 1
ATOM 639 N N . ALA A 1 81 ? -2.489 6.228 14.876 1.00 95.50 81 ALA A N 1
ATOM 640 C CA . ALA A 1 81 ? -3.035 7.398 14.179 1.00 95.50 81 ALA A CA 1
ATOM 641 C C . ALA A 1 81 ? -2.857 7.298 12.653 1.00 95.50 81 ALA A C 1
ATOM 643 O O . ALA A 1 81 ? -3.791 7.547 11.900 1.00 95.50 81 ALA A O 1
ATOM 644 N N . ARG A 1 82 ? -1.694 6.810 12.200 1.00 96.62 82 ARG A N 1
ATOM 645 C CA . ARG A 1 82 ? -1.410 6.603 10.776 1.00 96.62 82 ARG A CA 1
ATOM 646 C C . ARG A 1 82 ? -2.338 5.555 10.161 1.00 96.62 82 ARG A C 1
ATOM 648 O O . ARG A 1 82 ? -2.798 5.751 9.044 1.00 96.62 82 ARG A O 1
ATOM 655 N N . ALA A 1 83 ? -2.645 4.472 10.878 1.00 95.94 83 ALA A N 1
ATOM 656 C CA . ALA A 1 83 ? -3.596 3.463 10.404 1.00 95.94 83 ALA A CA 1
ATOM 657 C C . ALA A 1 83 ? -5.016 4.040 10.222 1.00 95.94 83 ALA A C 1
ATOM 659 O O . ALA A 1 83 ? -5.693 3.699 9.253 1.00 95.94 83 ALA A O 1
ATOM 660 N N . VAL A 1 84 ? -5.441 4.954 11.104 1.00 96.44 84 VAL A N 1
ATOM 661 C CA . VAL A 1 84 ? -6.723 5.671 10.976 1.00 96.44 84 VAL A CA 1
ATOM 662 C C . VAL A 1 84 ? -6.727 6.581 9.742 1.00 96.44 84 VAL A C 1
ATOM 664 O O . VAL A 1 84 ? -7.670 6.526 8.949 1.00 96.44 84 VAL A O 1
ATOM 667 N N . ASP A 1 85 ? -5.659 7.354 9.525 1.00 96.94 85 ASP A N 1
ATOM 668 C CA . ASP A 1 85 ? -5.524 8.224 8.347 1.00 96.94 85 ASP A CA 1
ATOM 669 C C . ASP A 1 85 ? -5.557 7.414 7.039 1.00 96.94 85 ASP A C 1
ATOM 671 O O . ASP A 1 85 ? -6.255 7.757 6.082 1.00 96.94 85 ASP A O 1
ATOM 675 N N . LEU A 1 86 ? -4.835 6.290 7.009 1.00 96.44 86 LEU A N 1
ATOM 676 C CA . LEU A 1 86 ? -4.779 5.385 5.860 1.00 96.44 86 LEU A CA 1
ATOM 677 C C . LEU A 1 86 ? -6.128 4.719 5.579 1.00 96.44 86 LEU A C 1
ATOM 679 O O . LEU A 1 86 ? -6.504 4.566 4.419 1.00 96.44 86 LEU A O 1
ATOM 683 N N . ARG A 1 87 ? -6.897 4.368 6.615 1.00 95.75 87 ARG A N 1
ATOM 684 C CA . ARG A 1 87 ? -8.265 3.858 6.458 1.00 95.75 87 ARG A CA 1
ATOM 685 C C . ARG A 1 87 ? -9.181 4.891 5.800 1.00 95.75 87 ARG A C 1
ATOM 687 O O . ARG A 1 87 ? -9.982 4.534 4.929 1.00 95.75 87 ARG A O 1
ATOM 694 N N . ALA A 1 88 ? -9.080 6.157 6.205 1.00 93.81 88 ALA A N 1
ATOM 695 C CA . ALA A 1 88 ? -9.843 7.235 5.581 1.00 93.81 88 ALA A CA 1
ATOM 696 C C . ALA A 1 88 ? -9.472 7.373 4.092 1.00 93.81 88 ALA A C 1
ATOM 698 O O . ALA A 1 88 ? -10.359 7.404 3.236 1.00 93.81 88 ALA A O 1
ATOM 699 N N . ALA A 1 89 ? -8.174 7.337 3.773 1.00 92.62 89 ALA A N 1
ATOM 700 C CA . ALA A 1 89 ? -7.676 7.371 2.397 1.00 92.62 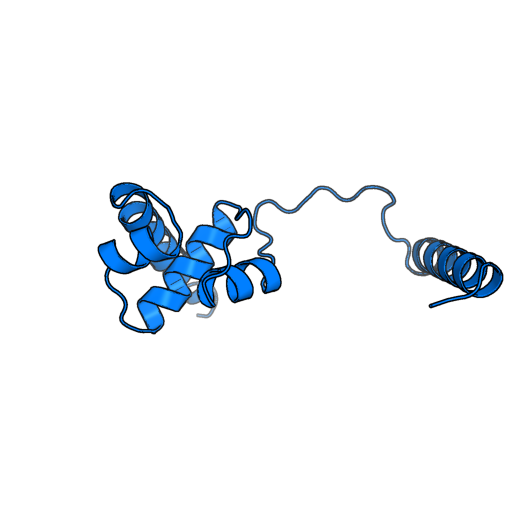89 ALA A CA 1
ATOM 701 C C . ALA A 1 89 ? -8.137 6.161 1.556 1.00 92.62 89 ALA A C 1
ATOM 703 O O . ALA A 1 89 ? -8.593 6.337 0.424 1.00 92.62 89 ALA A O 1
ATOM 704 N N . ALA A 1 90 ? -8.100 4.948 2.116 1.00 90.88 90 ALA A N 1
ATOM 705 C CA . ALA A 1 90 ? -8.570 3.725 1.460 1.00 90.88 90 ALA A CA 1
ATOM 706 C C . ALA A 1 90 ? -10.065 3.796 1.117 1.00 90.88 90 ALA A C 1
ATOM 708 O O . ALA A 1 90 ? -10.493 3.392 0.035 1.00 90.88 90 ALA A O 1
ATOM 709 N N . THR A 1 91 ? -10.864 4.364 2.024 1.00 88.25 91 THR A N 1
ATOM 710 C CA . THR A 1 91 ? -12.304 4.552 1.809 1.00 88.25 91 THR A CA 1
ATOM 711 C C . THR A 1 91 ? -12.562 5.577 0.699 1.00 88.25 91 THR A C 1
ATOM 713 O O . THR A 1 91 ? -13.383 5.331 -0.181 1.00 88.25 91 THR A O 1
ATOM 716 N N . ALA A 1 92 ? -11.816 6.687 0.682 1.00 83.31 92 ALA A N 1
ATOM 717 C CA . ALA A 1 92 ? -11.937 7.730 -0.338 1.00 83.31 92 ALA A CA 1
ATOM 718 C C . ALA A 1 92 ? -11.493 7.275 -1.744 1.00 83.31 92 ALA A C 1
ATOM 720 O O . ALA A 1 92 ? -12.057 7.720 -2.744 1.00 83.31 92 ALA A O 1
ATOM 721 N N . SER A 1 93 ? -10.494 6.388 -1.841 1.00 75.50 93 SER A N 1
ATOM 722 C CA . SER A 1 93 ? -10.049 5.809 -3.120 1.00 75.50 93 SER A CA 1
ATOM 723 C C . SER A 1 93 ? -11.149 4.969 -3.785 1.00 75.50 93 SER A C 1
ATOM 725 O O . SER A 1 93 ? -11.393 5.076 -4.988 1.00 75.50 93 SER A O 1
ATOM 727 N N . LYS A 1 94 ? -11.898 4.207 -2.978 1.00 66.62 94 LYS A N 1
ATOM 728 C CA . LYS A 1 94 ? -13.001 3.353 -3.441 1.00 66.62 94 LYS A CA 1
ATOM 729 C C . LYS A 1 94 ? -14.195 4.148 -3.988 1.00 66.62 94 LYS A C 1
ATOM 731 O O . LYS A 1 94 ? -14.884 3.682 -4.888 1.00 66.62 94 LYS A O 1
ATOM 736 N N . THR A 1 95 ? -14.431 5.355 -3.471 1.00 63.94 95 THR A N 1
ATOM 737 C CA . THR A 1 95 ? -15.507 6.245 -3.946 1.00 63.94 95 THR A CA 1
ATOM 738 C C . THR A 1 95 ? -15.181 6.879 -5.303 1.00 63.94 95 THR A C 1
ATOM 740 O O . THR A 1 95 ? -16.078 7.063 -6.124 1.00 63.94 95 THR A O 1
ATOM 743 N N . ARG A 1 96 ? -13.901 7.170 -5.581 1.00 59.94 96 ARG A N 1
ATOM 744 C CA . ARG A 1 96 ? -13.476 7.750 -6.869 1.00 59.94 96 ARG A CA 1
ATOM 745 C C . ARG A 1 96 ? -13.641 6.773 -8.029 1.00 59.94 96 ARG A C 1
ATOM 747 O O . ARG A 1 96 ? -14.218 7.136 -9.044 1.00 59.94 96 ARG A O 1
ATOM 754 N N . THR A 1 97 ? -13.233 5.522 -7.839 1.00 58.28 97 THR A N 1
ATOM 755 C CA . THR A 1 97 ? -13.348 4.467 -8.862 1.00 58.28 97 THR A CA 1
ATOM 756 C C . THR A 1 97 ? -14.793 4.051 -9.157 1.00 58.28 97 THR A C 1
ATOM 758 O O . THR A 1 97 ? -15.067 3.533 -10.232 1.00 58.28 97 THR A O 1
ATOM 761 N N . GLY A 1 98 ? -15.738 4.305 -8.243 1.00 48.41 98 GLY A N 1
ATOM 762 C CA . GLY A 1 98 ? -17.165 4.046 -8.471 1.00 48.41 98 GLY A CA 1
ATOM 763 C C . GLY A 1 98 ? -17.901 5.130 -9.268 1.00 48.41 98 GLY A C 1
ATOM 764 O O . GLY A 1 98 ? -18.975 4.854 -9.788 1.00 48.41 98 GLY A O 1
ATOM 765 N N . THR A 1 99 ? -17.352 6.347 -9.369 1.00 47.75 99 THR A N 1
ATOM 766 C CA . THR A 1 99 ? -18.041 7.482 -10.019 1.00 47.75 99 THR A CA 1
ATOM 767 C C . THR A 1 99 ? -17.772 7.561 -11.529 1.00 47.75 99 THR A C 1
ATOM 769 O O . THR A 1 99 ? -18.568 8.143 -12.252 1.00 47.75 99 THR A O 1
ATOM 772 N N . GLU A 1 100 ? -16.707 6.932 -12.035 1.00 42.06 100 GLU A N 1
ATOM 773 C CA . GLU A 1 100 ? -16.396 6.875 -13.480 1.00 42.06 100 GLU A CA 1
ATOM 774 C C . GLU A 1 100 ? -17.110 5.731 -14.230 1.00 42.06 100 GLU A C 1
ATOM 776 O O . GLU A 1 100 ? -16.931 5.579 -15.435 1.00 42.06 100 GLU A O 1
ATOM 781 N N . ALA A 1 101 ? -17.930 4.926 -13.543 1.00 44.09 101 ALA A N 1
ATOM 782 C CA . ALA A 1 101 ? -18.616 3.761 -14.114 1.00 44.09 101 ALA A CA 1
ATOM 783 C C . ALA A 1 101 ? -20.133 3.957 -14.341 1.00 44.09 101 ALA A C 1
ATOM 785 O O . ALA A 1 101 ? -20.858 2.962 -14.418 1.00 44.09 101 ALA A O 1
ATOM 786 N N . ALA A 1 102 ? -20.622 5.202 -14.421 1.00 37.84 102 ALA A N 1
ATOM 787 C CA . ALA A 1 102 ? -22.043 5.530 -14.607 1.00 37.84 102 ALA A CA 1
ATOM 788 C C . ALA A 1 102 ? -22.308 6.310 -15.901 1.00 37.84 102 ALA A C 1
ATOM 790 O O . ALA A 1 102 ? -21.552 7.268 -16.176 1.00 37.84 102 ALA A O 1
#

pLDDT: mean 89.97, std 13.23, range [37.84, 98.25]

Secondary structure (DSSP, 8-state):
---HHHHHHHHHHHHHHHHHTT--SS----TT---HHHHHHHHTT--PPPPHHHHHHHHHHHHHTT--HHHHHHHHT--HHHHHHHHHHHHHHHHHHHHTT-

Foldseek 3Di:
DDDPVRVVVVVVVVVVCCVVVVPDPDDDDDLLDADVVQLVCLLVQHADDGRLNSLLVNLLVVVVVVDDLVVSCVSNVHDSVSSVVSPVVNVVVVVVVVVVPD